Protein AF-A0A2R9UFZ8-F1 (afdb_monomer_lite)

Foldseek 3Di:
DVVVVVVVVLQFDWAQWLPQLLVLLVVQQQFDDPVLVVLCVVLVHDDDRRHGNQLSVQSSCLVCVCVPPNPVRHAAAADPVLVVLLCVLPVPDDDPDRHNSSSVSSSLNSLSVVLSVLRVVARDGFQAWKWFWDWDQDPNDTDTDIDIFTFHTAGSNSWTATPDDDRDIDRSVRIDHDDDD

Structure (mmCIF, N/CA/C/O backbone):
data_AF-A0A2R9UFZ8-F1
#
_entry.id   AF-A0A2R9UFZ8-F1
#
loop_
_atom_site.group_PDB
_atom_site.id
_atom_site.type_symbol
_atom_site.label_atom_id
_atom_site.label_alt_id
_atom_site.label_comp_id
_atom_site.label_asym_id
_atom_site.label_entity_id
_atom_site.label_seq_id
_atom_site.pdbx_PDB_ins_code
_atom_site.Cartn_x
_atom_site.Cartn_y
_atom_site.Cartn_z
_atom_site.occupancy
_atom_site.B_iso_or_equiv
_atom_site.auth_seq_id
_atom_site.auth_comp_id
_atom_site.auth_asym_id
_atom_site.auth_atom_id
_atom_site.pdbx_PDB_model_num
ATOM 1 N N . MET A 1 1 ? -14.493 3.661 -21.531 1.00 43.84 1 MET A N 1
ATOM 2 C CA . MET A 1 1 ? -14.884 4.679 -20.529 1.00 43.84 1 MET A CA 1
ATOM 3 C C . MET A 1 1 ? -15.647 4.102 -19.329 1.00 43.84 1 MET A C 1
ATOM 5 O O . MET A 1 1 ? -15.450 4.613 -18.244 1.00 43.84 1 MET A O 1
ATOM 9 N N . ALA A 1 2 ? -16.404 3.000 -19.457 1.00 43.91 2 ALA A N 1
ATOM 10 C CA . ALA A 1 2 ? -17.170 2.406 -18.341 1.00 43.91 2 ALA A CA 1
ATOM 11 C C . ALA A 1 2 ? -16.338 1.673 -17.255 1.00 43.91 2 ALA A C 1
ATOM 13 O O . ALA A 1 2 ? -16.770 1.553 -16.115 1.00 43.91 2 ALA A O 1
ATOM 14 N N . MET A 1 3 ? -15.129 1.189 -17.575 1.00 30.83 3 MET A N 1
ATOM 15 C CA . MET A 1 3 ? -14.280 0.493 -16.592 1.00 30.83 3 MET A CA 1
ATOM 16 C C . MET A 1 3 ? -13.696 1.434 -15.530 1.00 30.83 3 MET A C 1
ATOM 18 O O . MET A 1 3 ? -13.616 1.055 -14.370 1.00 30.83 3 MET A O 1
ATOM 22 N N . SER A 1 4 ? -13.322 2.665 -15.892 1.00 38.62 4 SER A N 1
ATOM 23 C CA . SER A 1 4 ? -12.714 3.615 -14.946 1.00 38.62 4 SER A CA 1
ATOM 24 C C . SER A 1 4 ? -13.690 4.060 -13.852 1.00 38.62 4 SER A C 1
ATOM 26 O O . SER A 1 4 ? -13.274 4.273 -12.718 1.00 38.62 4 SER A O 1
ATOM 28 N N . GLU A 1 5 ? -14.980 4.171 -14.170 1.00 35.94 5 GLU A N 1
ATOM 29 C CA . GLU A 1 5 ? -16.024 4.519 -13.199 1.00 35.94 5 GLU A CA 1
ATOM 30 C C . GLU A 1 5 ? -16.367 3.336 -12.288 1.00 35.94 5 GLU A C 1
ATOM 32 O O . GLU A 1 5 ? -16.529 3.521 -11.084 1.00 35.94 5 GLU A O 1
ATOM 37 N N . ALA A 1 6 ? -16.372 2.108 -12.820 1.00 41.12 6 ALA A N 1
ATOM 38 C CA . ALA A 1 6 ? -16.584 0.898 -12.026 1.00 41.12 6 ALA A CA 1
ATOM 39 C C . ALA A 1 6 ? -15.461 0.668 -10.995 1.00 41.12 6 ALA A C 1
ATOM 41 O O . ALA A 1 6 ? -15.739 0.308 -9.852 1.00 41.12 6 ALA A O 1
ATOM 42 N N . TRP A 1 7 ? -14.202 0.940 -11.360 1.00 41.66 7 TRP A N 1
ATOM 43 C CA . TRP A 1 7 ? -13.073 0.887 -10.422 1.00 41.66 7 TRP A CA 1
ATOM 44 C C . TRP A 1 7 ? -13.130 2.014 -9.372 1.00 41.66 7 TRP A C 1
ATOM 46 O O . TRP A 1 7 ? -12.891 1.747 -8.194 1.00 41.66 7 TRP A O 1
ATOM 56 N N . SER A 1 8 ? -13.536 3.234 -9.749 1.00 40.28 8 SER A N 1
ATOM 57 C CA . SER A 1 8 ? -13.766 4.338 -8.795 1.00 40.28 8 SER A CA 1
ATOM 58 C C . SER A 1 8 ? -14.930 4.080 -7.833 1.00 40.28 8 SER A C 1
ATOM 60 O O . SER A 1 8 ? -14.857 4.463 -6.668 1.00 40.28 8 SER A O 1
ATOM 62 N N . MET A 1 9 ? -15.990 3.399 -8.277 1.00 44.19 9 MET A N 1
ATOM 63 C CA . MET A 1 9 ? -17.116 3.027 -7.414 1.00 44.19 9 MET A CA 1
ATOM 64 C C . MET A 1 9 ? -16.748 1.938 -6.401 1.00 44.19 9 MET A C 1
ATOM 66 O O . MET A 1 9 ? -17.177 2.027 -5.255 1.00 44.19 9 MET A O 1
ATOM 70 N N . ILE A 1 10 ? -15.923 0.954 -6.781 1.00 48.56 10 ILE A N 1
ATOM 71 C CA . ILE A 1 10 ? -15.416 -0.080 -5.857 1.00 48.56 10 ILE A CA 1
ATOM 72 C C . ILE A 1 10 ? -14.505 0.544 -4.784 1.00 48.56 10 ILE A C 1
ATOM 74 O O . ILE A 1 10 ? -14.551 0.146 -3.623 1.00 48.56 10 ILE A O 1
ATOM 78 N N . LEU A 1 11 ? -13.730 1.573 -5.140 1.00 46.84 11 LEU A N 1
ATOM 79 C CA . LEU A 1 11 ? -12.861 2.307 -4.210 1.00 46.84 11 LEU A CA 1
ATOM 80 C C . LEU A 1 11 ? -13.626 3.198 -3.211 1.00 46.84 11 LEU A C 1
ATOM 82 O O . LEU A 1 11 ? -13.080 3.526 -2.158 1.00 46.84 11 LEU A O 1
ATOM 86 N N . ALA A 1 12 ? -14.882 3.556 -3.499 1.00 53.53 12 ALA A N 1
ATOM 87 C CA . ALA A 1 12 ? -15.740 4.350 -2.614 1.00 53.53 12 ALA A CA 1
ATOM 88 C C . ALA A 1 12 ? -16.567 3.506 -1.622 1.00 53.53 12 ALA A C 1
ATOM 90 O O . ALA A 1 12 ? -17.343 4.060 -0.839 1.00 53.53 12 ALA A O 1
ATOM 91 N N . MET A 1 13 ? -16.434 2.175 -1.641 1.00 70.38 13 MET A N 1
ATOM 92 C CA . MET A 1 13 ? -17.229 1.300 -0.783 1.00 70.38 13 MET A CA 1
ATOM 93 C C . MET A 1 13 ? -16.687 1.288 0.649 1.00 70.38 13 MET A C 1
ATOM 95 O O . MET A 1 13 ? -15.537 0.940 0.921 1.00 70.38 13 MET A O 1
ATOM 99 N N . ALA A 1 14 ? -17.552 1.690 1.575 1.00 85.06 14 ALA A N 1
ATOM 100 C CA . ALA A 1 14 ? -17.365 1.491 2.999 1.00 85.06 14 ALA A CA 1
ATOM 101 C C . ALA A 1 14 ? -18.013 0.159 3.395 1.00 85.06 14 ALA A C 1
ATOM 103 O O . ALA A 1 14 ? -19.173 -0.104 3.076 1.00 85.06 14 ALA A O 1
ATOM 104 N N . HIS A 1 15 ? -17.261 -0.681 4.092 1.00 93.31 15 HIS A N 1
ATOM 105 C CA . HIS A 1 15 ? -17.653 -2.028 4.478 1.00 93.31 15 HIS A CA 1
ATOM 106 C C . HIS A 1 15 ? -17.952 -2.095 5.983 1.00 93.31 15 HIS A C 1
ATOM 108 O O . HIS A 1 15 ? -17.325 -1.381 6.774 1.00 93.31 15 HIS A O 1
ATOM 114 N N . PRO A 1 16 ? -18.918 -2.931 6.404 1.00 94.06 16 PRO A N 1
ATOM 115 C CA . PRO A 1 16 ? -19.301 -3.042 7.809 1.00 94.06 16 PRO A CA 1
ATOM 116 C C . PRO A 1 16 ? -18.301 -3.851 8.641 1.00 94.06 16 PRO A C 1
ATOM 118 O O . PRO A 1 16 ? -18.330 -3.751 9.864 1.00 94.06 16 PRO A O 1
ATOM 121 N N . ASP A 1 17 ? -17.443 -4.654 8.011 1.00 95.25 17 ASP A N 1
ATOM 122 C CA . ASP A 1 17 ? -16.416 -5.453 8.671 1.00 95.25 17 ASP A CA 1
ATOM 123 C C . ASP A 1 17 ? -15.137 -5.543 7.828 1.00 95.25 17 ASP A C 1
ATOM 125 O O . ASP A 1 17 ? -15.064 -5.045 6.702 1.00 95.25 17 ASP A O 1
ATOM 129 N N . TRP A 1 18 ? -14.109 -6.151 8.414 1.00 96.25 18 TRP A N 1
ATOM 130 C CA . TRP A 1 18 ? -12.765 -6.243 7.852 1.00 96.25 18 TRP A CA 1
ATOM 131 C C . TRP A 1 18 ? -12.632 -7.195 6.654 1.00 96.25 18 TRP A C 1
ATOM 133 O O . TRP A 1 18 ? -11.652 -7.104 5.913 1.00 96.25 18 TRP A O 1
ATOM 143 N N . ARG A 1 19 ? -13.582 -8.118 6.442 1.00 97.31 19 ARG A N 1
ATOM 144 C CA . ARG A 1 19 ? -13.396 -9.256 5.524 1.00 97.31 19 ARG A CA 1
ATOM 145 C C . ARG A 1 19 ? -13.283 -8.809 4.076 1.00 97.31 19 ARG A C 1
ATOM 147 O O . ARG A 1 19 ? -12.382 -9.248 3.364 1.00 97.31 19 ARG A O 1
ATOM 154 N N . GLU A 1 20 ? -14.195 -7.945 3.646 1.00 95.00 20 GLU A N 1
ATOM 155 C CA . GLU A 1 20 ? -14.232 -7.467 2.264 1.00 95.00 20 GLU A CA 1
ATOM 156 C C . GLU A 1 20 ? -13.055 -6.531 1.930 1.00 95.00 20 GLU A C 1
ATOM 158 O O . GLU A 1 20 ? -12.383 -6.787 0.930 1.00 95.00 20 GLU A O 1
ATOM 163 N N . PRO A 1 21 ? -12.691 -5.542 2.773 1.00 94.62 21 PRO A N 1
ATOM 164 C CA . PRO A 1 21 ? -11.445 -4.790 2.617 1.00 94.62 21 PRO A CA 1
ATOM 165 C C . PRO A 1 21 ? -10.205 -5.681 2.513 1.00 94.62 21 PRO A C 1
ATOM 167 O O . PRO A 1 21 ? -9.390 -5.498 1.612 1.00 94.62 21 PRO A O 1
ATOM 170 N N . VAL A 1 22 ? -10.068 -6.694 3.380 1.00 96.44 22 VAL A N 1
ATOM 171 C CA . VAL A 1 22 ? -8.937 -7.635 3.313 1.00 96.44 22 VAL A CA 1
ATOM 172 C C . VAL A 1 22 ? -8.959 -8.446 2.020 1.00 96.44 22 VAL A C 1
ATOM 174 O O . VAL A 1 22 ? -7.912 -8.635 1.400 1.00 96.44 22 VAL A O 1
ATOM 177 N N . ARG A 1 23 ? -10.133 -8.896 1.562 1.00 95.62 23 ARG A N 1
ATOM 178 C CA . ARG A 1 23 ? -10.266 -9.565 0.262 1.00 95.62 23 ARG A CA 1
ATOM 179 C C . ARG A 1 23 ? -9.788 -8.655 -0.871 1.00 95.62 23 ARG A C 1
ATOM 181 O O . ARG A 1 23 ? -9.021 -9.115 -1.712 1.00 95.62 23 ARG A O 1
ATOM 188 N N . LEU A 1 24 ? -10.195 -7.385 -0.886 1.00 92.62 24 LEU A N 1
ATOM 189 C CA . LEU A 1 24 ? -9.800 -6.404 -1.904 1.00 92.62 24 LEU A CA 1
ATOM 190 C C . LEU A 1 24 ? -8.295 -6.095 -1.868 1.00 92.62 24 LEU A C 1
ATOM 192 O O . LEU A 1 24 ? -7.658 -6.085 -2.919 1.00 92.62 24 LEU A O 1
ATOM 196 N N . LEU A 1 25 ? -7.701 -5.936 -0.683 1.00 92.69 25 LEU A N 1
ATOM 197 C CA . LEU A 1 25 ? -6.252 -5.767 -0.532 1.00 92.69 25 LEU A CA 1
ATOM 198 C C . LEU A 1 25 ? -5.483 -7.008 -1.012 1.00 92.69 25 LEU A C 1
ATOM 200 O O . LEU A 1 25 ? -4.492 -6.898 -1.722 1.00 92.69 25 LEU A O 1
ATOM 204 N N . ARG A 1 26 ? -5.967 -8.222 -0.732 1.00 94.44 26 ARG A N 1
ATOM 205 C CA . ARG A 1 26 ? -5.350 -9.448 -1.274 1.00 94.44 26 ARG A CA 1
ATOM 206 C C . ARG A 1 26 ? -5.377 -9.498 -2.800 1.00 94.44 26 ARG A C 1
ATOM 208 O O . ARG A 1 26 ? -4.455 -10.028 -3.412 1.00 94.44 26 ARG A O 1
ATOM 215 N N . LEU A 1 27 ? -6.410 -8.935 -3.428 1.00 89.44 27 LEU A N 1
ATOM 216 C CA . LEU A 1 27 ? -6.470 -8.833 -4.885 1.00 89.44 27 LEU A CA 1
ATOM 217 C C . LEU A 1 27 ? -5.409 -7.881 -5.456 1.00 89.44 27 LEU A C 1
ATOM 219 O O . LEU A 1 27 ? -4.985 -8.106 -6.593 1.00 89.44 27 LEU A O 1
ATOM 223 N N . SER A 1 28 ? -4.986 -6.848 -4.718 1.00 83.81 28 SER A N 1
ATOM 224 C CA . SER A 1 28 ? -3.904 -5.951 -5.149 1.00 83.81 28 SER A CA 1
ATOM 225 C C . SER A 1 28 ? -2.508 -6.528 -4.895 1.00 83.81 28 SER A C 1
ATOM 227 O O . SER A 1 28 ? -1.571 -6.154 -5.593 1.00 83.81 28 SER A O 1
ATOM 229 N N . LEU A 1 29 ? -2.377 -7.483 -3.968 1.00 91.56 29 LEU A N 1
ATOM 230 C CA . LEU A 1 29 ? -1.125 -8.184 -3.649 1.00 91.56 29 LEU A CA 1
ATOM 231 C C . LEU A 1 29 ? -0.810 -9.389 -4.544 1.00 91.56 29 LEU A C 1
ATOM 233 O O . LEU A 1 29 ? 0.151 -10.111 -4.290 1.00 91.56 29 LEU A O 1
ATOM 237 N N . ARG A 1 30 ? -1.618 -9.645 -5.575 1.00 93.75 30 ARG A N 1
ATOM 238 C CA . ARG A 1 30 ? -1.347 -10.731 -6.524 1.00 93.75 30 ARG A CA 1
ATOM 239 C C . ARG A 1 30 ? 0.001 -10.527 -7.207 1.00 93.75 30 ARG A C 1
ATOM 241 O O . ARG A 1 30 ? 0.441 -9.394 -7.367 1.00 93.75 30 ARG A O 1
ATOM 248 N N . HIS A 1 31 ? 0.623 -11.619 -7.632 1.00 95.69 31 HIS A N 1
ATOM 249 C CA . HIS A 1 31 ? 1.858 -11.547 -8.403 1.00 95.69 31 HIS A CA 1
ATOM 250 C C . HIS A 1 31 ? 1.619 -11.046 -9.834 1.00 95.69 31 HIS A C 1
ATOM 252 O O . HIS A 1 31 ? 0.473 -10.882 -10.275 1.00 95.69 31 HIS A O 1
ATOM 258 N N . ALA A 1 32 ? 2.717 -10.824 -10.553 1.00 94.62 32 ALA A N 1
ATOM 259 C CA . ALA A 1 32 ? 2.740 -10.413 -11.941 1.00 94.62 32 ALA A CA 1
ATOM 260 C C . ALA A 1 32 ? 1.831 -11.314 -12.790 1.00 94.62 32 ALA A C 1
ATOM 262 O O . ALA A 1 32 ? 1.926 -12.543 -12.797 1.00 94.62 32 ALA A O 1
ATOM 263 N N . ALA A 1 33 ? 0.905 -10.691 -13.511 1.00 94.94 33 ALA A N 1
ATOM 264 C CA . ALA A 1 33 ? -0.033 -11.406 -14.356 1.00 94.94 33 ALA A CA 1
ATOM 265 C C . ALA A 1 33 ? 0.633 -11.848 -15.666 1.00 94.94 33 ALA A C 1
ATOM 267 O O . ALA A 1 33 ? 1.544 -11.195 -16.176 1.00 94.94 33 ALA A O 1
ATOM 268 N N . ALA A 1 34 ? 0.093 -12.900 -16.286 1.00 96.44 34 ALA A N 1
ATOM 269 C CA . ALA A 1 34 ? 0.610 -13.443 -17.546 1.00 96.44 34 ALA A CA 1
ATOM 270 C C . ALA A 1 34 ? 0.766 -12.384 -18.656 1.00 96.44 34 ALA A C 1
ATOM 272 O O . ALA A 1 34 ? 1.718 -12.435 -19.429 1.00 96.44 34 ALA A O 1
ATOM 273 N N . HIS A 1 35 ? -0.128 -11.390 -18.717 1.00 96.06 35 HIS A N 1
ATOM 274 C CA . HIS A 1 35 ? -0.031 -10.312 -19.702 1.00 96.06 35 HIS A CA 1
ATOM 275 C C . HIS A 1 35 ? 1.124 -9.334 -19.423 1.00 96.06 35 HIS A C 1
ATOM 277 O O . HIS A 1 35 ? 1.716 -8.833 -20.374 1.00 96.06 35 HIS A O 1
ATOM 283 N N . GLN A 1 36 ? 1.477 -9.083 -18.155 1.00 97.19 36 GLN A N 1
ATOM 284 C CA . GLN A 1 36 ? 2.636 -8.255 -17.798 1.00 97.19 36 GLN A CA 1
ATOM 285 C C . GLN A 1 36 ? 3.934 -8.968 -18.184 1.00 97.19 36 GLN A C 1
ATOM 287 O O . GLN A 1 36 ? 4.800 -8.365 -18.808 1.00 97.19 36 GLN A O 1
ATOM 292 N N . LEU A 1 37 ? 4.031 -10.270 -17.900 1.00 97.81 37 LEU A N 1
ATOM 293 C CA . LEU A 1 37 ? 5.184 -11.099 -18.270 1.00 97.81 37 LEU A CA 1
ATOM 294 C C . LEU A 1 37 ? 5.353 -11.222 -19.794 1.00 97.81 37 LEU A C 1
ATOM 296 O O . LEU A 1 37 ? 6.463 -11.102 -20.316 1.00 97.81 37 LEU A O 1
ATOM 300 N N . ALA A 1 38 ? 4.248 -11.413 -20.522 1.00 97.31 38 ALA A N 1
ATOM 301 C CA . ALA A 1 38 ? 4.257 -11.453 -21.982 1.00 97.31 38 ALA A CA 1
ATOM 302 C C . ALA A 1 38 ? 4.691 -10.109 -22.586 1.00 97.31 38 ALA A C 1
ATOM 304 O O . ALA A 1 38 ? 5.525 -10.082 -23.491 1.00 97.31 38 ALA A O 1
ATOM 305 N N . LEU A 1 39 ? 4.176 -8.992 -22.057 1.00 97.31 39 LEU A N 1
ATOM 306 C CA . LEU A 1 39 ? 4.588 -7.657 -22.486 1.00 97.31 39 LEU A CA 1
ATOM 307 C C . LEU A 1 39 ? 6.069 -7.405 -22.188 1.00 97.31 39 LEU A C 1
ATOM 309 O O . LEU A 1 39 ? 6.778 -6.924 -23.064 1.00 97.31 39 LEU A O 1
ATOM 313 N N . ALA A 1 40 ? 6.547 -7.767 -20.996 1.00 97.06 40 ALA A N 1
ATOM 314 C CA . ALA A 1 40 ? 7.946 -7.617 -20.604 1.00 97.06 40 ALA A CA 1
ATOM 315 C C . ALA A 1 40 ? 8.884 -8.355 -21.565 1.00 97.06 40 ALA A C 1
ATOM 317 O O . ALA A 1 40 ? 9.841 -7.774 -22.074 1.00 97.06 40 ALA A O 1
ATOM 318 N N . THR A 1 41 ? 8.530 -9.597 -21.902 1.00 97.25 41 THR A N 1
ATOM 319 C CA . THR A 1 41 ? 9.268 -10.420 -22.866 1.00 97.25 41 THR A CA 1
ATOM 320 C C . THR A 1 41 ? 9.300 -9.769 -24.248 1.00 97.25 41 THR A C 1
ATOM 322 O O . THR A 1 41 ? 10.359 -9.686 -24.864 1.00 97.25 41 THR A O 1
ATOM 325 N N . LEU A 1 42 ? 8.159 -9.258 -24.724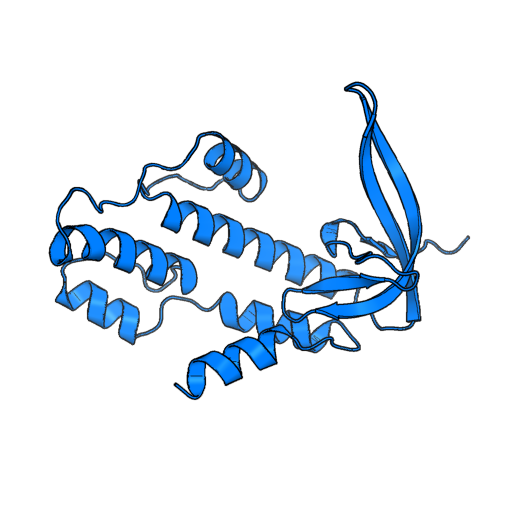 1.00 97.25 42 LEU A N 1
ATOM 326 C CA . LEU A 1 42 ? 8.051 -8.598 -26.027 1.00 97.25 42 LEU A CA 1
ATOM 327 C C . LEU A 1 42 ? 8.962 -7.367 -26.141 1.00 97.25 42 LEU A C 1
ATOM 329 O O . LEU A 1 42 ? 9.516 -7.106 -27.206 1.00 97.25 42 LEU A O 1
ATOM 333 N N . VAL A 1 43 ? 9.105 -6.605 -25.056 1.00 95.69 43 VAL A N 1
ATOM 334 C CA . VAL A 1 43 ? 9.833 -5.325 -25.050 1.00 95.69 43 VAL A CA 1
ATOM 335 C C . VAL A 1 43 ? 11.263 -5.448 -24.513 1.00 95.69 43 VAL A C 1
ATOM 337 O O . VAL A 1 43 ? 11.974 -4.447 -24.438 1.00 95.69 43 VAL A O 1
ATOM 340 N N . GLY A 1 44 ? 11.696 -6.659 -24.147 1.00 95.31 44 GLY A N 1
ATOM 341 C CA . GLY A 1 44 ? 13.018 -6.921 -23.575 1.00 95.31 44 GLY A CA 1
ATOM 342 C C . GLY A 1 44 ? 13.210 -6.358 -22.161 1.00 95.31 44 GLY A C 1
ATOM 343 O O . GLY A 1 44 ? 14.329 -6.014 -21.789 1.00 95.31 44 GLY A O 1
ATOM 344 N N . CYS A 1 45 ? 12.131 -6.220 -21.388 1.00 93.56 45 CYS A N 1
ATOM 345 C CA . CYS A 1 45 ? 12.168 -5.860 -19.972 1.00 93.56 45 CYS A CA 1
ATOM 346 C C . CYS A 1 45 ? 12.195 -7.133 -19.116 1.00 93.56 45 CYS A C 1
ATOM 348 O O . CYS A 1 45 ? 11.401 -8.047 -19.335 1.00 93.56 45 CYS A O 1
ATOM 350 N N . THR A 1 46 ? 13.072 -7.192 -18.116 1.00 90.69 46 THR A N 1
ATOM 351 C CA . THR A 1 46 ? 13.112 -8.319 -17.176 1.00 90.69 46 THR A CA 1
ATOM 352 C C . THR A 1 46 ? 12.088 -8.119 -16.058 1.00 90.69 46 THR A C 1
ATOM 354 O O . THR A 1 46 ? 12.186 -7.170 -15.276 1.00 90.69 46 THR A O 1
ATOM 357 N N .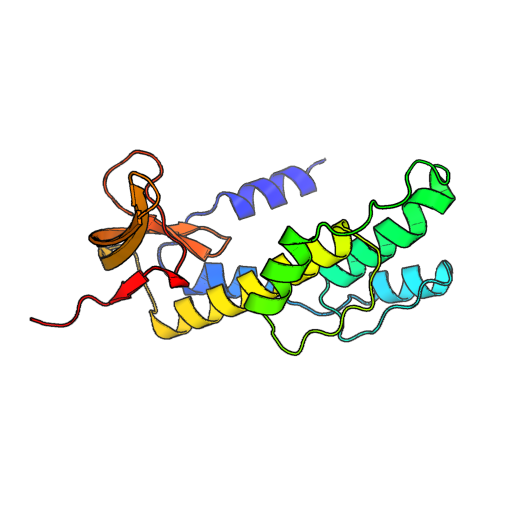 LEU A 1 47 ? 11.135 -9.046 -15.946 1.00 92.81 47 LEU A N 1
ATOM 358 C CA . LEU A 1 47 ? 10.203 -9.162 -14.824 1.00 92.81 47 LEU A CA 1
ATOM 359 C C . LEU A 1 47 ? 10.257 -10.572 -14.241 1.00 92.81 47 LEU A C 1
ATOM 361 O O . LEU A 1 47 ? 10.208 -11.541 -14.996 1.00 92.81 47 LEU A O 1
ATOM 365 N N . ASP A 1 48 ? 10.288 -10.669 -12.913 1.00 91.50 48 ASP A N 1
ATOM 366 C CA . ASP A 1 48 ? 10.050 -11.933 -12.218 1.00 91.50 48 ASP A CA 1
ATOM 367 C C . ASP A 1 48 ? 8.542 -12.202 -12.080 1.00 91.50 48 ASP A C 1
ATOM 369 O O . ASP A 1 48 ? 7.733 -11.272 -11.994 1.00 91.50 48 ASP A O 1
ATOM 373 N N . ALA A 1 49 ? 8.159 -13.476 -12.088 1.00 92.88 49 ALA A N 1
ATOM 374 C CA . ALA A 1 49 ? 6.774 -13.926 -12.009 1.00 92.88 49 ALA A CA 1
ATOM 375 C C . ALA A 1 49 ? 6.185 -13.811 -10.599 1.00 92.88 49 ALA A C 1
ATOM 377 O O . ALA A 1 49 ? 4.965 -13.779 -10.457 1.00 92.88 49 ALA A O 1
ATOM 378 N N . ASP A 1 50 ? 7.028 -13.754 -9.574 1.00 92.31 50 ASP A N 1
ATOM 379 C CA . ASP A 1 50 ? 6.670 -13.568 -8.166 1.00 92.31 50 ASP A CA 1
ATOM 380 C C . ASP A 1 50 ? 6.649 -12.088 -7.737 1.00 92.31 50 ASP A C 1
ATOM 382 O O . ASP A 1 50 ? 6.171 -11.770 -6.645 1.00 92.31 50 ASP A O 1
ATOM 386 N N . LEU A 1 51 ? 7.069 -11.159 -8.610 1.00 92.19 51 LEU A N 1
ATOM 387 C CA . LEU A 1 51 ? 6.927 -9.727 -8.351 1.00 92.19 51 LEU A CA 1
ATOM 388 C C . LEU A 1 51 ? 5.462 -9.370 -8.082 1.00 92.19 51 LEU A C 1
ATOM 390 O O . LEU A 1 51 ? 4.574 -9.838 -8.799 1.00 92.19 51 LEU A O 1
ATOM 394 N N . PRO A 1 52 ? 5.180 -8.470 -7.127 1.00 93.69 52 PRO A N 1
ATOM 395 C CA . PRO A 1 52 ? 3.837 -7.940 -6.952 1.00 93.69 52 PRO A CA 1
ATOM 396 C C . PRO A 1 52 ? 3.317 -7.285 -8.236 1.00 93.69 52 PRO A C 1
ATOM 398 O O . PRO A 1 52 ? 4.049 -6.579 -8.931 1.00 93.69 52 PRO A O 1
ATOM 401 N N . PHE A 1 53 ? 2.032 -7.470 -8.534 1.00 93.81 53 PHE A N 1
ATOM 402 C CA . PHE A 1 53 ? 1.381 -6.986 -9.752 1.00 93.81 53 PHE A CA 1
ATOM 403 C C . PHE A 1 53 ? 1.607 -5.486 -9.973 1.00 93.81 53 PHE A C 1
ATOM 405 O O . PHE A 1 53 ? 1.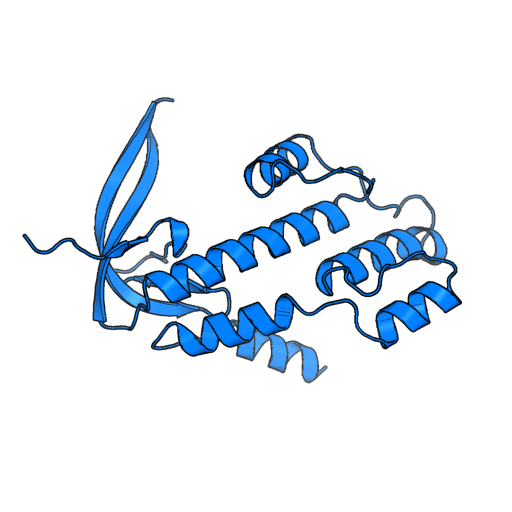946 -5.060 -11.075 1.00 93.81 53 PHE A O 1
ATOM 412 N N . ASN A 1 54 ? 1.443 -4.671 -8.930 1.00 93.00 54 ASN A N 1
ATOM 413 C CA . ASN A 1 54 ? 1.629 -3.222 -9.001 1.00 93.00 54 ASN A CA 1
ATOM 414 C C . ASN A 1 54 ? 3.099 -2.822 -9.222 1.00 93.00 54 ASN A C 1
ATOM 416 O O . ASN A 1 54 ? 3.367 -1.880 -9.966 1.00 93.00 54 ASN A O 1
ATOM 420 N N . VAL A 1 55 ? 4.046 -3.553 -8.630 1.00 94.12 55 VAL A N 1
ATOM 421 C CA . VAL A 1 55 ? 5.487 -3.357 -8.846 1.00 94.12 55 VAL A CA 1
ATOM 422 C C . VAL A 1 55 ? 5.860 -3.709 -10.285 1.00 94.12 55 VAL A C 1
ATOM 424 O O . VAL A 1 55 ? 6.544 -2.932 -10.948 1.00 94.12 55 VAL A O 1
ATOM 427 N N . ALA A 1 56 ? 5.359 -4.835 -10.798 1.00 94.88 56 ALA A N 1
ATOM 428 C CA . ALA A 1 56 ? 5.545 -5.242 -12.186 1.00 94.88 56 ALA A CA 1
ATOM 429 C C . ALA A 1 56 ? 5.002 -4.189 -13.170 1.00 94.88 56 ALA A C 1
ATOM 431 O O . ALA A 1 56 ? 5.685 -3.854 -14.139 1.00 94.88 56 ALA A O 1
ATOM 432 N N . THR A 1 57 ? 3.821 -3.612 -12.898 1.00 95.00 57 THR A N 1
ATOM 433 C CA . THR A 1 57 ? 3.271 -2.489 -13.680 1.00 95.00 57 THR A CA 1
ATOM 434 C C . THR A 1 57 ? 4.211 -1.290 -13.660 1.00 95.00 57 THR A C 1
ATOM 436 O O . THR A 1 57 ? 4.615 -0.824 -14.721 1.00 95.00 57 THR A O 1
ATOM 439 N N . ALA A 1 58 ? 4.603 -0.817 -12.475 1.00 94.75 58 ALA A N 1
ATOM 440 C CA . ALA A 1 58 ? 5.442 0.372 -12.343 1.00 94.75 58 ALA A CA 1
ATOM 441 C C . ALA A 1 58 ? 6.815 0.196 -13.012 1.00 94.75 58 ALA A C 1
ATOM 443 O O . ALA A 1 58 ? 7.334 1.129 -13.624 1.00 94.75 58 ALA A O 1
ATOM 444 N N . ARG A 1 59 ? 7.395 -1.008 -12.936 1.00 94.50 59 ARG A N 1
ATOM 445 C CA . ARG A 1 59 ? 8.655 -1.344 -13.607 1.00 94.50 59 ARG A CA 1
ATOM 446 C C . ARG A 1 59 ? 8.508 -1.345 -15.130 1.00 94.50 59 ARG A C 1
ATOM 448 O O . ARG A 1 59 ? 9.356 -0.779 -15.818 1.00 94.50 59 ARG A O 1
ATOM 455 N N . LEU A 1 60 ? 7.431 -1.930 -15.660 1.00 95.25 60 LEU A N 1
ATOM 456 C CA . LEU A 1 60 ? 7.130 -1.899 -17.096 1.00 95.25 60 LEU A CA 1
ATOM 457 C C . LEU A 1 60 ? 6.923 -0.478 -17.610 1.00 95.25 60 LEU A C 1
ATOM 459 O O . LEU A 1 60 ? 7.487 -0.117 -18.639 1.00 95.25 60 LEU A O 1
ATOM 463 N N . GLU A 1 61 ? 6.135 0.325 -16.898 1.00 94.75 61 GLU A N 1
ATOM 464 C CA . GLU A 1 61 ? 5.889 1.722 -17.255 1.00 94.75 61 GLU A CA 1
ATOM 465 C C . GLU A 1 61 ? 7.195 2.517 -17.255 1.00 94.75 61 GLU A C 1
ATOM 467 O O . GLU A 1 61 ? 7.522 3.136 -18.264 1.00 94.75 61 GLU A O 1
ATOM 472 N N . ALA A 1 62 ? 8.002 2.403 -16.196 1.00 93.38 62 ALA A N 1
ATOM 473 C CA . ALA A 1 62 ? 9.298 3.073 -16.106 1.00 93.38 62 ALA A CA 1
ATOM 474 C C . ALA A 1 62 ? 10.276 2.651 -17.217 1.00 93.38 62 ALA A C 1
ATOM 476 O O . ALA A 1 62 ? 11.076 3.463 -17.679 1.00 93.38 62 ALA A O 1
ATOM 477 N N . PHE A 1 63 ? 10.211 1.394 -17.667 1.00 93.44 63 PHE A N 1
ATOM 478 C CA . PHE A 1 63 ? 11.023 0.896 -18.775 1.00 93.44 63 PHE A CA 1
ATOM 479 C C . PHE A 1 63 ? 10.537 1.399 -20.144 1.00 93.44 63 PHE A C 1
ATOM 481 O O . PHE A 1 63 ? 11.348 1.708 -21.022 1.00 93.44 63 PHE A O 1
ATOM 488 N N . LEU A 1 64 ? 9.218 1.450 -20.349 1.00 94.25 64 LEU A N 1
ATOM 489 C CA . LEU A 1 64 ? 8.600 1.774 -21.635 1.00 94.25 64 LEU A CA 1
ATOM 490 C C . LEU A 1 64 ? 8.492 3.271 -21.892 1.00 94.25 64 LEU A C 1
ATOM 492 O O . LEU A 1 64 ? 8.685 3.707 -23.026 1.00 94.25 64 LEU A O 1
ATOM 496 N N . GLU A 1 65 ? 8.195 4.056 -20.862 1.00 93.62 65 GLU A N 1
ATOM 497 C CA . GLU A 1 65 ? 7.954 5.491 -20.968 1.00 93.62 65 GLU A CA 1
ATOM 498 C C . GLU A 1 65 ? 9.066 6.237 -21.730 1.00 93.62 65 GLU A C 1
ATOM 500 O O . GLU A 1 65 ? 8.744 6.859 -22.750 1.00 93.62 65 GLU A O 1
ATOM 505 N N . PRO A 1 66 ? 10.364 6.107 -21.383 1.00 93.25 66 PRO A N 1
ATOM 506 C CA . PRO A 1 66 ? 11.424 6.787 -22.126 1.00 93.25 66 PRO A CA 1
ATOM 507 C C . PRO A 1 66 ? 11.620 6.259 -23.556 1.00 93.25 66 PRO A C 1
ATOM 509 O O . PRO A 1 66 ? 12.116 6.987 -24.414 1.00 93.25 66 PRO A O 1
ATOM 512 N N . LYS A 1 67 ? 11.225 5.012 -23.849 1.00 93.62 67 LYS A N 1
ATOM 513 C CA . LYS A 1 67 ? 11.320 4.422 -25.199 1.00 93.62 67 LYS A CA 1
ATOM 514 C C . LYS A 1 67 ? 10.212 4.902 -26.130 1.00 93.62 67 LYS A C 1
ATOM 516 O O . LYS A 1 67 ? 10.401 4.917 -27.341 1.00 93.62 67 LYS A O 1
ATOM 521 N N . ILE A 1 68 ? 9.063 5.262 -25.565 1.00 94.25 68 ILE A N 1
ATOM 522 C CA . ILE A 1 68 ? 7.889 5.715 -26.315 1.00 94.25 68 ILE A CA 1
ATOM 523 C C . ILE A 1 68 ? 7.886 7.238 -26.444 1.00 94.25 68 ILE A C 1
ATOM 525 O O . ILE A 1 68 ? 7.576 7.764 -27.510 1.00 94.25 68 ILE A O 1
ATOM 529 N N . ARG A 1 69 ? 8.192 7.946 -25.352 1.00 93.81 69 ARG A N 1
ATOM 530 C CA . ARG A 1 69 ? 8.021 9.402 -25.247 1.00 93.81 69 ARG A CA 1
ATOM 531 C C . ARG A 1 69 ? 9.325 10.193 -25.318 1.00 93.81 69 ARG A C 1
ATOM 533 O O . ARG A 1 69 ? 9.252 11.408 -25.426 1.00 93.81 69 ARG A O 1
ATOM 540 N N . GLY A 1 70 ? 10.483 9.534 -25.265 1.00 91.88 70 GLY A N 1
ATOM 541 C CA . GLY A 1 70 ? 11.793 10.187 -25.189 1.00 91.88 70 GLY A CA 1
ATOM 542 C C . GLY A 1 70 ? 12.379 10.182 -23.774 1.00 91.88 70 GLY A C 1
ATOM 543 O O . GLY A 1 70 ? 11.661 10.077 -22.778 1.00 91.88 70 GLY A O 1
ATOM 544 N N . THR A 1 71 ? 13.707 10.269 -23.680 1.00 89.06 71 THR A N 1
ATOM 545 C CA . THR A 1 71 ? 14.478 10.086 -22.436 1.00 89.06 71 THR A CA 1
ATOM 546 C C . THR A 1 71 ? 14.194 11.121 -21.349 1.00 89.06 71 THR A C 1
ATOM 548 O O . THR A 1 71 ? 14.418 10.849 -20.176 1.00 89.06 71 THR A O 1
ATOM 551 N N . GLU A 1 72 ? 13.679 12.293 -21.707 1.00 87.62 72 GLU A N 1
ATOM 552 C CA . GLU A 1 72 ? 13.247 13.339 -20.777 1.00 87.62 72 GLU A CA 1
ATOM 553 C C . GLU A 1 72 ? 12.048 12.920 -19.910 1.00 87.62 72 GLU A C 1
ATOM 555 O O . GLU A 1 72 ? 11.806 13.518 -18.863 1.00 87.62 72 GLU A O 1
ATOM 560 N N . HIS A 1 73 ? 11.340 11.862 -20.316 1.00 82.44 73 HIS A N 1
ATOM 561 C CA . HIS A 1 73 ? 10.252 11.241 -19.564 1.00 82.44 73 HIS A CA 1
ATOM 562 C C . HIS A 1 73 ? 10.718 10.038 -18.733 1.00 82.44 73 HIS A C 1
ATOM 564 O O . HIS A 1 73 ? 9.888 9.300 -18.209 1.00 82.44 73 HIS A O 1
ATOM 570 N N . ALA A 1 74 ? 12.028 9.792 -18.625 1.00 82.69 74 ALA A N 1
ATOM 571 C CA . ALA A 1 74 ? 12.530 8.726 -17.770 1.00 82.69 74 ALA A CA 1
ATOM 572 C C . ALA A 1 74 ? 12.037 8.916 -16.328 1.00 82.69 74 ALA A C 1
ATOM 574 O O . ALA A 1 74 ? 12.011 10.033 -15.797 1.00 82.69 74 ALA A O 1
ATOM 575 N N . ALA A 1 75 ? 11.657 7.808 -15.690 1.00 82.00 75 ALA A N 1
ATOM 576 C CA . ALA A 1 75 ? 11.237 7.828 -14.300 1.00 82.00 75 ALA A CA 1
ATOM 577 C C . ALA A 1 75 ? 12.327 8.482 -13.439 1.00 82.00 75 ALA A C 1
ATOM 579 O O . ALA A 1 75 ? 13.500 8.118 -13.507 1.00 82.00 75 ALA A O 1
ATOM 580 N N . GLY A 1 76 ? 11.934 9.461 -12.624 1.00 86.44 76 GLY A N 1
ATOM 581 C CA . GLY A 1 76 ? 12.866 10.096 -11.698 1.00 86.44 76 GLY A CA 1
ATOM 582 C C . GLY A 1 76 ? 13.424 9.091 -10.689 1.00 86.44 76 GLY A C 1
ATOM 583 O O . GLY A 1 76 ? 12.754 8.114 -10.348 1.00 86.44 76 GLY A O 1
ATOM 584 N N . ALA A 1 77 ? 14.617 9.372 -10.166 1.00 90.19 77 ALA A N 1
ATOM 585 C CA . ALA A 1 77 ? 15.221 8.566 -9.112 1.00 90.19 77 ALA A CA 1
ATOM 586 C C . ALA A 1 77 ? 14.373 8.592 -7.818 1.00 90.19 77 ALA A C 1
ATOM 588 O O . ALA A 1 77 ? 13.738 9.614 -7.512 1.00 90.1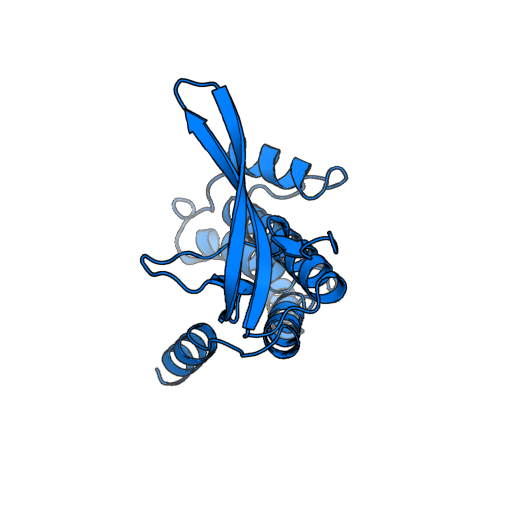9 77 ALA A O 1
ATOM 589 N N . PRO A 1 78 ? 14.358 7.501 -7.029 1.00 91.62 78 PRO A N 1
ATOM 590 C CA . PRO A 1 78 ? 13.714 7.475 -5.725 1.00 91.62 78 PRO A CA 1
ATOM 591 C C . PRO A 1 78 ? 14.291 8.538 -4.793 1.00 91.62 78 PRO A C 1
ATOM 593 O O . PRO A 1 78 ? 15.494 8.791 -4.766 1.00 91.62 78 PRO A O 1
ATOM 596 N N . THR A 1 79 ? 13.434 9.149 -3.980 1.00 92.62 79 THR A N 1
ATOM 597 C CA . THR A 1 79 ? 13.898 10.096 -2.961 1.00 92.62 79 THR A CA 1
ATOM 598 C C . THR A 1 79 ? 14.461 9.359 -1.749 1.00 92.62 79 THR A C 1
ATOM 600 O O . THR A 1 79 ? 13.947 8.311 -1.359 1.00 92.62 79 THR A O 1
ATOM 603 N N . GLU A 1 80 ? 15.437 9.957 -1.062 1.00 91.31 80 GLU A N 1
ATOM 604 C CA . GLU A 1 80 ? 16.005 9.393 0.173 1.00 91.31 80 GLU A CA 1
ATOM 605 C C . GLU A 1 80 ? 14.923 9.092 1.228 1.00 91.31 80 GLU A C 1
ATOM 607 O O . GLU A 1 80 ? 14.970 8.077 1.917 1.00 91.31 80 GLU A O 1
ATOM 612 N N . ARG A 1 81 ? 13.876 9.925 1.305 1.00 92.06 81 ARG A N 1
ATOM 613 C CA . ARG A 1 81 ? 12.738 9.695 2.208 1.00 92.06 81 ARG A CA 1
ATOM 614 C C . ARG A 1 81 ? 11.952 8.430 1.861 1.00 92.06 81 ARG A C 1
ATOM 616 O O . ARG A 1 81 ? 11.566 7.711 2.778 1.00 92.06 81 ARG A O 1
ATOM 623 N N . GLN A 1 82 ? 11.717 8.151 0.576 1.00 92.81 82 GLN A N 1
ATOM 624 C CA . GLN A 1 82 ? 11.061 6.908 0.153 1.00 92.81 82 GLN A CA 1
ATOM 625 C C . GLN A 1 82 ? 11.923 5.699 0.504 1.00 92.81 82 GLN A C 1
ATOM 627 O O . GLN A 1 82 ? 11.413 4.738 1.067 1.00 92.81 82 GLN A O 1
ATOM 632 N N . MET A 1 83 ? 13.231 5.780 0.257 1.00 92.00 83 MET A N 1
ATOM 633 C CA . MET A 1 83 ? 14.163 4.698 0.579 1.00 92.00 83 MET A CA 1
ATOM 634 C C . MET A 1 83 ? 14.210 4.413 2.081 1.00 92.00 83 MET A C 1
ATOM 636 O O . MET A 1 83 ? 14.111 3.264 2.505 1.00 92.00 83 MET A O 1
ATOM 640 N N . GLN A 1 84 ? 14.303 5.459 2.904 1.00 91.88 84 GLN A N 1
ATOM 641 C CA . GLN A 1 84 ? 14.254 5.334 4.360 1.00 91.88 84 GLN A CA 1
ATOM 642 C C . GLN A 1 84 ? 12.928 4.750 4.841 1.00 91.88 84 GLN A C 1
ATOM 644 O O . GLN A 1 84 ? 12.919 3.938 5.763 1.00 91.88 84 GLN A O 1
ATOM 649 N N . PHE A 1 85 ? 11.810 5.156 4.240 1.00 93.12 85 PHE A N 1
ATOM 650 C CA . PHE A 1 85 ? 10.502 4.632 4.610 1.00 93.12 85 PHE A CA 1
ATOM 651 C C . PHE A 1 85 ? 10.342 3.162 4.212 1.00 93.12 85 PHE A C 1
ATOM 653 O O . PHE A 1 85 ? 9.922 2.359 5.039 1.00 93.12 85 PHE A O 1
ATOM 660 N N . LEU A 1 86 ? 10.771 2.781 3.009 1.00 91.94 86 LEU A N 1
ATOM 661 C CA . LEU A 1 86 ? 10.743 1.394 2.554 1.00 91.94 86 LEU A CA 1
ATOM 662 C C . LEU A 1 86 ? 11.599 0.485 3.444 1.00 91.94 86 LEU A C 1
ATOM 664 O O . LEU A 1 86 ? 11.121 -0.561 3.864 1.00 91.94 86 LEU A O 1
ATOM 668 N N . ARG A 1 87 ? 12.807 0.916 3.837 1.00 91.62 87 ARG A N 1
ATOM 669 C CA . ARG A 1 87 ? 13.651 0.173 4.796 1.00 91.62 87 ARG A CA 1
ATOM 670 C C . ARG A 1 87 ? 12.998 0.008 6.169 1.00 91.62 87 ARG A C 1
ATOM 672 O O . ARG A 1 87 ? 13.261 -0.974 6.850 1.00 91.62 87 ARG A O 1
ATOM 679 N N . LYS A 1 88 ? 12.156 0.954 6.600 1.00 91.88 88 LYS A N 1
ATOM 680 C CA . LYS A 1 88 ? 11.377 0.797 7.842 1.00 91.88 88 LYS A CA 1
ATOM 681 C C . LYS A 1 88 ? 10.275 -0.249 7.697 1.00 91.88 88 LYS A C 1
ATOM 683 O O . LYS A 1 88 ? 10.002 -0.951 8.661 1.00 91.88 88 LYS A O 1
ATOM 688 N N . LEU A 1 89 ? 9.648 -0.332 6.523 1.00 92.38 89 LEU A N 1
ATOM 689 C CA . LEU A 1 89 ? 8.604 -1.319 6.238 1.00 92.38 89 LEU A CA 1
ATOM 690 C C . LEU A 1 89 ? 9.181 -2.725 6.020 1.00 92.38 89 LEU A C 1
ATOM 692 O O . LEU A 1 89 ? 8.603 -3.701 6.485 1.00 92.38 89 LEU A O 1
ATOM 696 N N . CYS A 1 90 ? 10.322 -2.826 5.340 1.00 91.88 90 CYS A N 1
ATOM 697 C CA . CYS A 1 90 ? 11.021 -4.073 5.054 1.00 91.88 90 CYS A CA 1
ATOM 698 C C . CYS A 1 90 ? 12.544 -3.855 5.185 1.00 91.88 90 CYS A C 1
ATOM 700 O O . CYS A 1 90 ? 13.195 -3.424 4.230 1.00 91.88 90 CYS A O 1
ATOM 702 N N . PRO A 1 91 ? 13.140 -4.131 6.363 1.00 88.25 91 PRO A N 1
ATOM 703 C CA . PRO A 1 91 ? 14.568 -3.896 6.613 1.00 88.25 91 PRO A CA 1
ATOM 704 C C . PRO A 1 91 ? 15.514 -4.727 5.746 1.00 88.25 91 PRO A C 1
ATOM 706 O O . PRO A 1 91 ? 16.649 -4.320 5.513 1.00 88.25 91 PRO A O 1
ATOM 709 N N . THR A 1 92 ? 15.049 -5.881 5.270 1.00 86.94 92 THR A N 1
ATOM 710 C CA . THR A 1 92 ? 15.797 -6.785 4.390 1.00 86.94 92 THR A CA 1
ATOM 711 C C . THR A 1 92 ? 15.595 -6.465 2.910 1.00 86.94 92 THR A C 1
ATOM 713 O O . THR A 1 92 ? 16.050 -7.227 2.064 1.00 86.94 92 THR A O 1
ATOM 716 N N . PHE A 1 93 ? 14.875 -5.389 2.573 1.00 83.31 93 PHE A N 1
ATOM 717 C CA . PHE A 1 93 ? 14.647 -5.017 1.184 1.00 83.31 93 PHE A CA 1
ATOM 718 C C . PHE A 1 93 ? 15.949 -4.545 0.534 1.00 83.31 93 PHE A C 1
ATOM 720 O O . PHE A 1 93 ? 16.522 -3.521 0.924 1.00 83.31 93 PHE A O 1
ATOM 727 N N . GLU A 1 94 ? 16.389 -5.269 -0.491 1.00 80.31 94 GLU A N 1
ATOM 728 C CA . GLU A 1 94 ? 17.526 -4.875 -1.310 1.00 80.31 94 GLU A CA 1
ATOM 729 C C . GLU A 1 94 ? 17.062 -4.002 -2.473 1.00 80.31 94 GLU A C 1
ATOM 731 O O . GLU A 1 94 ? 16.171 -4.346 -3.249 1.00 80.31 94 GLU A O 1
ATOM 736 N N . VAL A 1 95 ? 17.678 -2.831 -2.583 1.00 67.69 95 VAL A N 1
ATOM 737 C CA . VAL A 1 95 ? 17.317 -1.840 -3.590 1.00 67.69 95 VAL A CA 1
ATOM 738 C C . VAL A 1 95 ? 17.996 -2.211 -4.896 1.00 67.69 95 VAL A C 1
ATOM 740 O O . VAL A 1 95 ? 19.200 -2.022 -5.040 1.00 67.69 95 VAL A O 1
ATOM 743 N N . ASN A 1 96 ? 17.218 -2.698 -5.855 1.00 72.19 96 ASN A N 1
ATOM 744 C CA . ASN A 1 96 ? 17.691 -2.982 -7.210 1.00 72.19 96 ASN A CA 1
ATOM 745 C C . ASN A 1 96 ? 17.004 -2.126 -8.288 1.00 72.19 96 ASN A C 1
ATOM 747 O O . ASN A 1 96 ? 17.244 -2.342 -9.473 1.00 72.19 96 ASN A O 1
ATOM 751 N N . SER A 1 97 ? 16.157 -1.167 -7.894 1.00 72.06 97 SER A N 1
ATOM 752 C CA . SER A 1 97 ? 15.416 -0.305 -8.818 1.00 72.06 97 SER A CA 1
ATOM 753 C C . SER A 1 97 ? 15.821 1.159 -8.701 1.00 72.06 97 SER A C 1
ATOM 755 O O . SER A 1 97 ? 15.918 1.717 -7.608 1.00 72.06 97 SER A O 1
ATOM 757 N N . GLU A 1 98 ? 15.987 1.790 -9.860 1.00 74.19 98 GLU A N 1
ATOM 758 C CA . GLU A 1 98 ? 16.276 3.217 -10.016 1.00 74.19 98 GLU A CA 1
ATOM 759 C C . GLU A 1 98 ? 15.007 4.047 -10.282 1.00 74.19 98 GLU A C 1
ATOM 761 O O . GLU A 1 98 ? 15.092 5.248 -10.529 1.00 74.19 98 GLU A O 1
ATOM 766 N N . SER A 1 99 ? 13.814 3.440 -10.223 1.00 90.19 99 SER A N 1
ATOM 767 C CA . SER A 1 99 ? 12.547 4.118 -10.519 1.00 90.19 99 SER A CA 1
ATOM 768 C C . SER A 1 99 ? 11.809 4.538 -9.251 1.00 90.19 99 SER A C 1
ATOM 770 O O . SER A 1 99 ? 11.383 3.712 -8.441 1.00 90.19 99 SER A O 1
ATOM 772 N N . ARG A 1 100 ? 11.546 5.842 -9.112 1.00 92.88 100 ARG A N 1
ATOM 773 C CA . ARG A 1 100 ? 10.692 6.392 -8.047 1.00 92.88 100 ARG A CA 1
ATOM 774 C C . ARG A 1 100 ? 9.304 5.754 -8.015 1.00 92.88 100 ARG A C 1
ATOM 776 O O . ARG A 1 100 ? 8.763 5.567 -6.927 1.00 92.88 100 ARG A O 1
ATOM 783 N N . ALA A 1 101 ? 8.721 5.473 -9.180 1.00 92.75 101 ALA A N 1
ATOM 784 C CA . ALA A 1 101 ? 7.391 4.875 -9.278 1.00 92.75 101 ALA A CA 1
ATOM 785 C C . ALA A 1 101 ? 7.396 3.430 -8.767 1.00 92.75 101 ALA A C 1
ATOM 787 O O . ALA A 1 101 ? 6.501 3.033 -8.025 1.00 92.75 101 ALA A O 1
ATOM 788 N N . GLU A 1 102 ? 8.443 2.672 -9.094 1.00 93.56 102 GLU A N 1
ATOM 789 C CA . GLU A 1 102 ? 8.591 1.301 -8.615 1.00 93.56 102 GLU A CA 1
ATOM 790 C C . GLU A 1 102 ? 8.780 1.248 -7.093 1.00 93.56 102 GLU A C 1
ATOM 792 O O . GLU A 1 102 ? 8.135 0.449 -6.417 1.00 93.56 102 GLU A O 1
ATOM 797 N N . ILE A 1 103 ? 9.589 2.149 -6.525 1.00 94.62 103 ILE A N 1
ATOM 798 C CA . ILE A 1 103 ? 9.750 2.248 -5.067 1.00 94.62 103 ILE A CA 1
ATOM 799 C C . ILE A 1 103 ? 8.434 2.615 -4.371 1.00 94.62 103 ILE A C 1
ATOM 801 O O . ILE A 1 103 ? 8.128 2.052 -3.321 1.00 94.62 103 ILE A O 1
ATOM 805 N N . SER A 1 104 ? 7.625 3.512 -4.944 1.00 94.56 104 SER A N 1
ATOM 806 C CA . SER A 1 104 ? 6.278 3.776 -4.418 1.00 94.56 104 SER A CA 1
ATOM 807 C C . SER A 1 104 ? 5.396 2.523 -4.447 1.00 94.56 104 SER A C 1
ATOM 809 O O . SER A 1 104 ? 4.742 2.230 -3.451 1.00 94.56 104 SER A O 1
ATOM 811 N N . ALA A 1 105 ? 5.429 1.740 -5.529 1.00 94.19 105 ALA A N 1
ATOM 812 C CA . ALA A 1 105 ? 4.656 0.502 -5.625 1.00 94.19 105 ALA A CA 1
ATOM 813 C C . ALA A 1 105 ? 5.085 -0.549 -4.581 1.00 94.19 105 ALA A C 1
ATOM 815 O O . ALA A 1 105 ? 4.232 -1.239 -4.017 1.00 94.19 105 ALA A O 1
ATOM 816 N N . TRP A 1 106 ? 6.384 -0.642 -4.273 1.00 95.12 106 TRP A N 1
ATOM 817 C CA . TRP A 1 106 ? 6.889 -1.476 -3.177 1.00 95.12 106 TRP A CA 1
ATOM 818 C C . TRP A 1 106 ? 6.408 -1.001 -1.806 1.00 95.12 106 TRP A C 1
ATOM 820 O O . TRP A 1 106 ? 5.987 -1.815 -0.985 1.00 95.12 106 TRP A O 1
ATOM 830 N N . ILE A 1 107 ? 6.432 0.311 -1.553 1.00 94.62 107 ILE A N 1
ATOM 831 C CA . ILE A 1 107 ? 5.889 0.890 -0.318 1.00 94.62 107 ILE A CA 1
ATOM 832 C C . ILE A 1 107 ? 4.408 0.523 -0.174 1.00 94.62 107 ILE A C 1
ATOM 834 O O . ILE A 1 107 ? 4.011 0.006 0.870 1.00 94.62 107 ILE A O 1
ATOM 838 N N . ASP A 1 108 ? 3.612 0.720 -1.226 1.00 93.56 108 ASP A N 1
ATOM 839 C CA . ASP A 1 108 ? 2.185 0.388 -1.225 1.00 93.56 108 ASP A CA 1
ATOM 840 C C . ASP A 1 108 ? 1.946 -1.109 -0.974 1.00 93.56 108 ASP A C 1
ATOM 842 O O . ASP A 1 108 ? 1.042 -1.472 -0.219 1.00 93.56 108 ASP A O 1
ATOM 846 N N . HIS A 1 109 ? 2.784 -1.981 -1.546 1.00 94.75 109 HIS A N 1
ATOM 847 C CA . HIS A 1 109 ? 2.731 -3.426 -1.318 1.00 94.75 109 HIS A CA 1
ATOM 848 C C . HIS A 1 109 ? 2.929 -3.781 0.165 1.00 94.75 109 HIS A C 1
ATOM 850 O O . HIS A 1 109 ? 2.100 -4.478 0.755 1.00 94.75 109 HIS A O 1
ATOM 856 N N . TYR A 1 110 ? 3.987 -3.269 0.801 1.00 95.00 110 TYR A N 1
ATOM 857 C CA . TYR A 1 110 ? 4.258 -3.566 2.211 1.00 95.00 110 TYR A CA 1
ATOM 858 C C . TYR A 1 110 ? 3.253 -2.913 3.167 1.00 95.00 110 TYR A C 1
ATOM 860 O O . TYR A 1 110 ? 2.889 -3.515 4.179 1.00 95.00 110 TYR A O 1
ATOM 868 N N . LEU A 1 111 ? 2.744 -1.721 2.839 1.00 94.50 111 LEU A N 1
ATOM 869 C CA . LEU A 1 111 ? 1.651 -1.103 3.592 1.00 94.50 111 LEU A CA 1
ATOM 870 C C . LEU A 1 111 ? 0.373 -1.947 3.523 1.00 94.50 111 LEU A C 1
ATOM 872 O O . LEU A 1 111 ? -0.291 -2.133 4.545 1.00 94.50 111 LEU A O 1
ATOM 876 N N . ALA A 1 112 ? 0.037 -2.492 2.352 1.00 94.81 112 ALA A N 1
ATOM 877 C CA . ALA A 1 112 ? -1.113 -3.376 2.191 1.00 94.81 112 ALA A CA 1
ATOM 878 C C . ALA A 1 112 ? -0.948 -4.689 2.977 1.00 94.81 112 ALA A C 1
ATOM 880 O O . ALA A 1 112 ? -1.902 -5.114 3.627 1.00 94.81 112 ALA A O 1
ATOM 881 N N . LEU A 1 113 ? 0.252 -5.285 3.000 1.00 95.50 113 LEU A N 1
ATOM 882 C CA . LEU A 1 113 ? 0.554 -6.449 3.845 1.00 95.50 113 LEU A CA 1
ATOM 883 C C . LEU A 1 113 ? 0.315 -6.153 5.332 1.00 95.50 113 LEU A C 1
ATOM 885 O O . LEU A 1 113 ? -0.447 -6.868 5.980 1.00 95.50 113 LEU A O 1
ATOM 889 N N . GLY A 1 114 ? 0.897 -5.070 5.858 1.00 95.50 114 GLY A N 1
ATOM 890 C CA . GLY A 1 114 ? 0.702 -4.679 7.259 1.00 95.50 114 GLY A CA 1
ATOM 891 C C . GLY A 1 114 ? -0.761 -4.364 7.591 1.00 95.50 114 GLY A C 1
ATOM 892 O O . GLY A 1 114 ? -1.257 -4.726 8.656 1.00 95.50 114 GLY A O 1
ATOM 893 N N . THR A 1 115 ? -1.478 -3.750 6.648 1.00 95.38 115 THR A N 1
ATOM 894 C CA . THR A 1 115 ? -2.909 -3.442 6.776 1.00 95.38 115 THR A CA 1
ATOM 895 C C . THR A 1 115 ? -3.758 -4.711 6.856 1.00 95.38 115 THR A C 1
ATOM 897 O O . THR A 1 115 ? -4.670 -4.774 7.680 1.00 95.38 115 THR A O 1
ATOM 900 N N . ILE A 1 116 ? -3.463 -5.727 6.036 1.00 96.69 116 ILE A N 1
ATOM 901 C CA . ILE A 1 116 ? -4.148 -7.025 6.097 1.00 96.69 116 ILE A CA 1
ATOM 902 C C . ILE A 1 116 ? -3.903 -7.685 7.448 1.00 96.69 116 ILE A C 1
ATOM 904 O O . ILE A 1 116 ? -4.875 -8.027 8.115 1.00 96.69 116 ILE A O 1
ATOM 908 N N . THR A 1 117 ? -2.642 -7.813 7.870 1.00 96.81 117 THR A N 1
ATOM 909 C CA . THR A 1 117 ? -2.291 -8.448 9.148 1.00 96.81 117 THR A CA 1
ATOM 910 C C . THR A 1 117 ? -3.031 -7.792 10.311 1.00 96.81 117 THR A C 1
ATOM 912 O O . THR A 1 117 ? -3.715 -8.477 11.068 1.00 96.81 117 THR A O 1
ATOM 915 N N . ALA A 1 118 ? -2.998 -6.458 10.395 1.00 96.12 118 ALA A N 1
ATOM 916 C CA . ALA A 1 118 ? -3.682 -5.724 11.455 1.00 96.12 118 ALA A CA 1
ATOM 917 C C . ALA A 1 118 ? -5.205 -5.960 11.447 1.00 96.12 118 ALA A C 1
ATOM 919 O O . ALA A 1 118 ? -5.819 -6.114 12.500 1.00 96.12 118 ALA A O 1
ATOM 920 N N . HIS A 1 119 ? -5.838 -6.039 10.273 1.00 96.81 119 HIS A N 1
ATOM 921 C CA . HIS A 1 119 ? -7.266 -6.366 10.180 1.00 96.81 119 HIS A CA 1
ATOM 922 C C . HIS A 1 119 ? -7.589 -7.802 10.579 1.00 96.81 119 HIS A C 1
ATOM 924 O O . HIS A 1 119 ? -8.627 -8.037 11.194 1.00 96.81 119 HIS A O 1
ATOM 930 N N . GLU A 1 120 ? -6.733 -8.762 10.243 1.00 96.69 120 GLU A N 1
ATOM 931 C CA . GLU A 1 120 ? -6.941 -10.167 10.604 1.00 96.69 120 GLU A CA 1
ATOM 932 C C . GLU A 1 120 ? -6.759 -10.423 12.102 1.00 96.69 120 GLU A C 1
ATOM 934 O O . GLU A 1 120 ? -7.425 -11.304 12.654 1.00 96.69 120 GLU A O 1
ATOM 939 N N . GLU A 1 121 ? -5.916 -9.631 12.762 1.00 95.75 121 GLU A N 1
ATOM 940 C CA . GLU A 1 121 ? -5.740 -9.633 14.214 1.00 95.75 121 GLU A CA 1
ATOM 941 C C . GLU A 1 121 ? -6.901 -8.929 14.923 1.00 95.75 121 GLU A C 1
ATOM 943 O O . GLU A 1 121 ? -7.546 -9.511 15.798 1.00 95.75 121 GLU A O 1
ATOM 948 N N . LEU A 1 122 ? -7.212 -7.692 14.523 1.00 95.38 122 LEU A N 1
ATOM 949 C CA . LEU A 1 122 ? -8.237 -6.884 15.182 1.00 95.38 122 LEU A CA 1
ATOM 950 C C . LEU A 1 122 ? -9.655 -7.377 14.873 1.00 95.38 122 LEU A C 1
ATOM 952 O O . LEU A 1 122 ? -10.543 -7.273 15.713 1.00 95.38 122 LEU A O 1
ATOM 956 N N . LYS A 1 123 ? -9.898 -7.907 13.673 1.00 96.62 123 LYS A N 1
ATOM 957 C CA . LYS A 1 123 ? -11.212 -8.375 13.202 1.00 96.62 123 LYS A CA 1
ATOM 958 C C . LYS A 1 123 ? -12.344 -7.362 13.418 1.00 96.62 123 LYS A C 1
ATOM 960 O O . LYS A 1 123 ? -13.468 -7.750 13.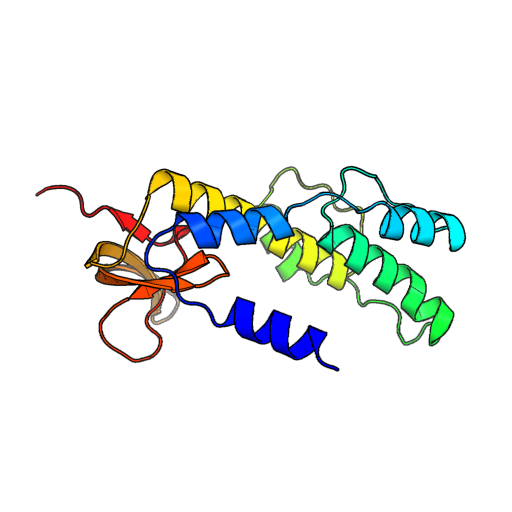743 1.00 96.62 123 LYS A O 1
ATOM 965 N N . LEU A 1 124 ? -12.045 -6.078 13.216 1.00 94.50 124 LEU A N 1
ATOM 966 C CA . LEU A 1 124 ? -12.963 -4.975 13.500 1.00 94.50 124 LEU A CA 1
ATOM 967 C C . LEU A 1 124 ? -14.254 -5.059 12.680 1.00 94.50 124 LEU A C 1
ATOM 969 O O . LEU A 1 124 ? -14.265 -5.457 11.509 1.00 94.50 124 LEU A O 1
ATOM 973 N N . LYS A 1 125 ? -15.337 -4.590 13.291 1.00 96.12 125 LYS A N 1
ATOM 974 C CA . LYS A 1 125 ? -16.631 -4.343 12.655 1.00 96.12 125 LYS A CA 1
ATOM 975 C C . LYS A 1 125 ? -17.218 -3.007 13.106 1.00 96.12 125 LYS A C 1
ATOM 977 O O . LYS A 1 125 ? -16.829 -2.426 14.118 1.00 96.12 125 LYS A O 1
ATOM 982 N N . SER A 1 126 ? -18.187 -2.515 12.344 1.00 94.62 126 SER A N 1
ATOM 983 C CA . SER A 1 126 ? -18.966 -1.332 12.699 1.00 94.62 126 SER A CA 1
ATOM 984 C C . SER A 1 126 ? -19.585 -1.490 14.089 1.00 94.62 126 SER A C 1
ATOM 986 O O . SER A 1 126 ? -20.178 -2.521 14.410 1.00 94.62 126 SER A O 1
ATOM 988 N N . GLY A 1 127 ? -19.451 -0.450 14.909 1.00 93.50 127 GLY A N 1
ATOM 989 C CA . GLY A 1 127 ? -19.917 -0.423 16.291 1.00 93.50 127 GLY A CA 1
ATOM 990 C C . GLY A 1 127 ? -18.875 -0.832 17.330 1.00 93.50 127 GLY A C 1
ATOM 991 O O . GLY A 1 127 ? -19.094 -0.533 18.502 1.00 93.50 127 GLY A O 1
ATOM 992 N N . ASP A 1 128 ? -17.750 -1.437 16.936 1.00 94.31 128 ASP A N 1
ATOM 993 C CA . ASP A 1 128 ? -16.679 -1.756 17.883 1.00 94.31 128 ASP A CA 1
ATOM 994 C C . ASP A 1 128 ? -16.089 -0.478 18.492 1.00 94.31 128 ASP A C 1
ATOM 996 O O . ASP A 1 128 ? -15.928 0.542 17.814 1.00 94.31 128 ASP A O 1
ATOM 1000 N N . VAL A 1 129 ? -15.762 -0.535 19.783 1.00 93.31 129 VAL A N 1
ATOM 1001 C CA . VAL A 1 129 ? -15.065 0.542 20.493 1.00 93.31 129 VAL A CA 1
ATOM 1002 C C . VAL A 1 129 ? -13.582 0.215 20.506 1.00 93.31 129 VAL A C 1
ATOM 1004 O O . VAL A 1 129 ? -13.178 -0.825 21.019 1.00 93.31 129 VAL A O 1
ATOM 1007 N N . VAL A 1 130 ? -12.780 1.117 19.961 1.00 92.38 130 VAL A N 1
ATOM 1008 C CA . VAL A 1 130 ? -11.343 0.931 19.784 1.00 92.38 130 VAL A CA 1
ATOM 1009 C C . VAL A 1 130 ? -10.560 2.072 20.408 1.00 92.38 130 VAL A C 1
ATOM 1011 O O . VAL A 1 130 ? -11.067 3.187 20.553 1.00 92.38 130 VAL A O 1
ATOM 1014 N N . GLN A 1 131 ? -9.307 1.795 20.744 1.00 92.31 131 GLN A N 1
ATOM 1015 C CA . GLN A 1 131 ? -8.335 2.800 21.142 1.00 92.31 131 GLN A CA 1
ATOM 1016 C C . GLN A 1 131 ? -7.472 3.157 19.933 1.00 92.31 131 GLN A C 1
ATOM 1018 O O . GLN A 1 131 ? -6.839 2.295 19.326 1.00 92.31 131 GLN A O 1
ATOM 1023 N N . VAL A 1 132 ? -7.462 4.434 19.565 1.00 89.56 132 VAL A N 1
ATOM 1024 C CA . VAL A 1 132 ? -6.702 4.948 18.422 1.00 89.56 132 VAL A CA 1
ATOM 1025 C C . VAL A 1 132 ? -5.491 5.696 18.946 1.00 89.56 132 VAL A C 1
ATOM 1027 O O . VAL A 1 132 ? -5.634 6.644 19.718 1.00 89.56 132 VAL A O 1
ATOM 1030 N N . SER A 1 133 ? -4.305 5.288 18.510 1.00 86.94 133 SER A N 1
ATOM 1031 C CA . SER A 1 133 ? -3.051 5.957 18.845 1.00 86.94 133 SER A CA 1
ATOM 1032 C C . SER A 1 133 ? -2.749 7.007 17.786 1.00 86.94 133 SER A C 1
ATOM 1034 O O . SER A 1 133 ? -2.522 6.673 16.627 1.00 86.94 133 SER A O 1
ATOM 1036 N N . ARG A 1 134 ? -2.742 8.287 18.166 1.00 77.62 134 ARG A N 1
ATOM 1037 C CA . ARG A 1 134 ? -2.351 9.374 17.262 1.00 77.62 134 ARG A CA 1
ATOM 1038 C C . ARG A 1 134 ? -1.054 9.990 17.741 1.00 77.62 134 ARG A C 1
ATOM 1040 O O . ARG A 1 134 ? -0.953 10.413 18.888 1.00 77.62 134 ARG A O 1
ATOM 1047 N N . SER A 1 135 ? -0.076 10.062 16.845 1.00 69.62 135 SER A N 1
ATOM 1048 C CA . SER A 1 135 ? 1.131 10.847 17.074 1.00 69.62 135 SER A CA 1
ATOM 1049 C C . SER A 1 135 ? 0.898 12.283 16.617 1.00 69.62 135 SER A C 1
ATOM 1051 O O . SER A 1 135 ? 0.620 12.519 15.438 1.00 69.62 135 SER A O 1
ATOM 1053 N N . TYR A 1 136 ? 1.068 13.244 17.514 1.00 65.62 136 TYR A N 1
ATOM 1054 C CA . TYR A 1 136 ? 1.111 14.667 17.181 1.00 65.62 136 TYR A CA 1
ATOM 1055 C C . TYR A 1 136 ? 2.525 15.176 17.415 1.00 65.62 136 TYR A C 1
ATOM 1057 O O . TYR A 1 136 ? 3.203 14.769 18.357 1.00 65.62 136 TYR A O 1
ATOM 1065 N N . ARG A 1 137 ? 2.969 16.100 16.562 1.00 56.25 137 ARG A N 1
ATOM 1066 C CA . ARG A 1 137 ? 4.122 16.940 16.882 1.00 56.25 137 ARG A CA 1
ATOM 1067 C C . ARG A 1 137 ? 3.615 18.257 17.429 1.00 56.25 137 ARG A C 1
ATOM 1069 O O . ARG A 1 137 ? 3.129 19.083 16.660 1.00 56.25 137 ARG A O 1
ATOM 1076 N N . LEU A 1 138 ? 3.769 18.457 18.731 1.00 56.62 138 LEU A N 1
ATOM 1077 C CA . LEU A 1 138 ? 3.575 19.755 19.361 1.00 56.62 138 LEU A CA 1
ATOM 1078 C C . LEU A 1 138 ? 4.962 20.309 19.701 1.00 56.62 138 LEU A C 1
ATOM 1080 O O . LEU A 1 138 ? 5.702 19.701 20.465 1.00 56.62 138 LEU A O 1
ATOM 1084 N N . ILE A 1 139 ? 5.346 21.430 19.081 1.00 70.12 139 ILE A N 1
ATOM 1085 C CA . ILE A 1 139 ? 6.608 22.141 19.384 1.00 70.12 139 ILE A CA 1
ATOM 1086 C C . ILE A 1 139 ? 7.838 21.200 19.301 1.00 70.12 139 ILE A C 1
ATOM 1088 O O . ILE A 1 139 ? 8.716 21.184 20.153 1.00 70.12 139 ILE A O 1
ATOM 1092 N N . GLY A 1 140 ? 7.889 20.352 18.269 1.00 61.84 140 GLY A N 1
ATOM 1093 C CA . GLY A 1 140 ? 9.009 19.427 18.038 1.00 61.84 140 GLY A CA 1
ATOM 1094 C C . GLY A 1 140 ? 9.035 18.175 18.924 1.00 61.84 140 GLY A C 1
ATOM 1095 O O . GLY A 1 140 ? 9.821 17.273 18.642 1.00 61.84 140 GLY A O 1
ATOM 1096 N N . ILE A 1 141 ? 8.152 18.068 19.920 1.00 60.66 141 ILE A N 1
ATOM 1097 C CA . ILE A 1 141 ? 7.991 16.875 20.756 1.00 60.66 141 ILE A CA 1
ATOM 1098 C C . ILE A 1 141 ? 6.920 15.986 20.123 1.00 60.66 141 ILE A C 1
ATOM 1100 O O . ILE A 1 141 ? 5.832 16.450 19.773 1.00 60.66 141 ILE A O 1
ATOM 1104 N N . ALA A 1 142 ? 7.252 14.711 19.922 1.00 62.88 142 ALA A N 1
ATOM 1105 C CA . ALA A 1 142 ? 6.287 13.710 19.495 1.00 62.88 142 ALA A CA 1
ATOM 1106 C C . ALA A 1 142 ? 5.540 13.195 20.729 1.00 62.88 142 ALA A C 1
ATOM 1108 O O . ALA A 1 142 ? 6.121 12.482 21.544 1.00 62.88 142 ALA A O 1
ATOM 1109 N N . GLU A 1 143 ? 4.266 13.550 20.854 1.00 67.75 143 GLU A N 1
ATOM 1110 C CA . GLU A 1 143 ? 3.378 12.972 21.860 1.00 67.75 143 GLU A CA 1
ATOM 1111 C C . GLU A 1 143 ? 2.438 11.977 21.185 1.00 67.75 143 GLU A C 1
ATOM 1113 O O . GLU A 1 143 ? 1.883 12.248 20.117 1.00 67.75 143 GLU A O 1
ATOM 1118 N N . ALA A 1 144 ? 2.271 10.815 21.809 1.00 68.25 144 ALA A N 1
ATOM 1119 C CA . ALA A 1 144 ? 1.216 9.878 21.466 1.00 68.25 144 ALA A CA 1
ATOM 1120 C C . ALA A 1 144 ? 0.083 10.070 22.471 1.00 68.25 144 ALA A C 1
ATOM 1122 O O . ALA A 1 144 ? 0.310 9.968 23.676 1.00 68.25 144 ALA A O 1
ATOM 1123 N N . ARG A 1 145 ? -1.136 10.332 21.997 1.00 75.69 145 ARG A N 1
ATOM 1124 C CA . ARG A 1 145 ? -2.322 10.189 22.844 1.00 75.69 145 ARG A CA 1
ATOM 1125 C C . ARG A 1 145 ? -3.275 9.194 22.225 1.00 75.69 145 ARG A C 1
ATOM 1127 O O . ARG A 1 145 ? -3.369 8.999 21.010 1.00 75.69 145 ARG A O 1
ATOM 1134 N N . HIS A 1 146 ? -3.920 8.515 23.151 1.00 81.94 146 HIS A N 1
ATOM 1135 C CA . HIS A 1 146 ? -4.856 7.461 22.886 1.00 81.94 146 HIS A CA 1
ATOM 1136 C C . HIS A 1 146 ? -6.255 8.018 23.073 1.00 81.94 146 HIS A C 1
ATOM 1138 O O . HIS A 1 146 ? -6.564 8.627 24.098 1.00 81.94 146 HIS A O 1
ATOM 1144 N N . GLU A 1 147 ? -7.093 7.829 22.066 1.00 86.44 147 GLU A N 1
ATOM 1145 C CA . GLU A 1 147 ? -8.474 8.288 22.087 1.00 86.44 147 GLU A CA 1
ATOM 1146 C C . GLU A 1 147 ? -9.389 7.096 21.842 1.00 86.44 147 GLU A C 1
ATOM 1148 O O . GLU A 1 147 ? -9.149 6.290 20.940 1.00 86.44 147 GLU A O 1
ATOM 1153 N N . LEU A 1 148 ? -10.435 6.977 22.659 1.00 89.81 148 LEU A N 1
ATOM 1154 C CA . LEU A 1 148 ? -11.486 6.002 22.410 1.00 89.81 148 LEU A CA 1
ATOM 1155 C C . LEU A 1 148 ? -12.368 6.502 21.273 1.00 89.81 148 LEU A C 1
ATOM 1157 O O . LEU A 1 148 ? -12.830 7.644 21.279 1.00 89.81 148 LEU A O 1
ATOM 1161 N N . ALA A 1 149 ? -12.627 5.626 20.314 1.00 90.69 149 ALA A N 1
ATOM 1162 C CA . ALA A 1 149 ? -13.476 5.912 19.176 1.00 90.69 149 ALA A CA 1
ATOM 1163 C C . ALA A 1 149 ? -14.339 4.699 18.832 1.00 90.69 149 ALA A C 1
ATOM 1165 O O . ALA A 1 149 ? -14.003 3.561 19.149 1.00 90.69 149 ALA A O 1
ATOM 1166 N N . VAL A 1 150 ? -15.465 4.948 18.166 1.00 92.62 150 VAL A N 1
ATOM 1167 C CA . VAL A 1 150 ? -16.350 3.885 17.680 1.00 92.62 150 VAL A CA 1
ATOM 1168 C C . VAL A 1 150 ? -16.118 3.700 16.191 1.00 92.62 150 VAL A C 1
ATOM 1170 O O . VAL A 1 150 ? -16.196 4.670 15.434 1.00 92.62 150 VAL A O 1
ATOM 1173 N N . VAL A 1 151 ? -15.883 2.466 15.757 1.00 93.88 151 VAL A N 1
ATOM 1174 C CA . VAL A 1 151 ? -15.769 2.122 14.339 1.00 93.88 151 VAL A CA 1
ATOM 1175 C C . VAL A 1 151 ? -17.104 2.397 13.649 1.00 93.88 151 VAL A C 1
ATOM 1177 O O . VAL A 1 151 ? -18.164 1.927 14.061 1.00 93.88 151 VAL A O 1
ATOM 1180 N N . SER A 1 152 ? -17.059 3.195 12.589 1.00 93.75 152 SER A N 1
ATOM 1181 C CA . SER A 1 152 ? -18.194 3.469 11.710 1.00 93.75 152 SER A CA 1
ATOM 1182 C C . SER A 1 152 ? -18.232 2.461 10.565 1.00 93.75 152 SER A C 1
ATOM 1184 O O . SER A 1 152 ? -19.253 1.819 10.332 1.00 93.75 152 SER A O 1
ATOM 1186 N N . SER A 1 153 ? -17.109 2.304 9.866 1.00 93.38 153 SER A N 1
ATOM 1187 C CA . SER A 1 153 ? -16.957 1.419 8.708 1.00 93.38 153 SER A CA 1
ATOM 1188 C C . SER A 1 153 ? -15.477 1.251 8.360 1.00 93.38 153 SER A C 1
ATOM 1190 O O . SER A 1 153 ? -14.614 1.879 8.975 1.00 93.38 153 SER A O 1
ATOM 1192 N N . ILE A 1 154 ? -15.178 0.415 7.369 1.00 94.75 154 ILE A N 1
ATOM 1193 C CA . ILE A 1 154 ? -13.821 0.172 6.876 1.00 94.75 154 ILE A CA 1
ATOM 1194 C C . ILE A 1 154 ? -13.809 0.386 5.361 1.00 94.75 154 ILE A C 1
ATOM 1196 O O . ILE A 1 154 ? -14.611 -0.207 4.647 1.00 94.75 154 ILE A O 1
ATOM 1200 N N . GLY A 1 155 ? -12.937 1.256 4.860 1.00 92.88 155 GLY 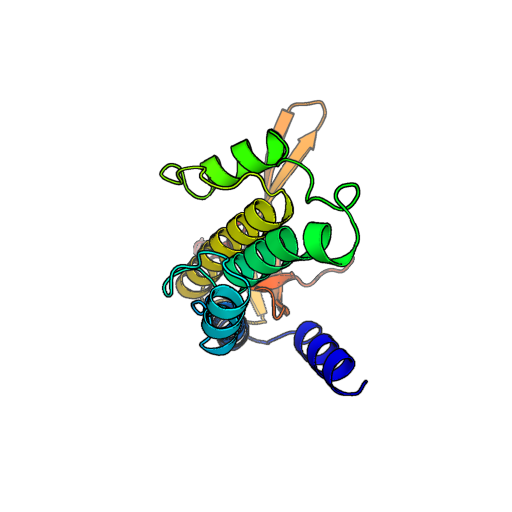A N 1
ATOM 1201 C CA . GLY A 1 155 ? -12.810 1.521 3.426 1.00 92.88 155 GLY A CA 1
ATOM 1202 C C . GLY A 1 155 ? -12.193 0.353 2.661 1.00 92.88 155 GLY A C 1
ATOM 1203 O O . GLY A 1 155 ? -11.475 -0.463 3.236 1.00 92.88 155 GLY A O 1
ATOM 1204 N N . ALA A 1 156 ? -12.406 0.309 1.346 1.00 91.88 156 ALA A N 1
ATOM 1205 C CA . ALA A 1 156 ? -11.805 -0.687 0.451 1.00 91.88 156 ALA A CA 1
ATOM 1206 C C . ALA A 1 156 ? -10.263 -0.747 0.519 1.00 91.88 156 ALA A C 1
ATOM 1208 O O . ALA A 1 156 ? -9.669 -1.797 0.289 1.00 91.88 156 ALA A O 1
ATOM 1209 N N . ASN A 1 157 ? -9.607 0.362 0.876 1.00 90.19 157 ASN A N 1
ATOM 1210 C CA . ASN A 1 157 ? -8.160 0.431 1.108 1.00 90.19 157 ASN A CA 1
ATOM 1211 C C . ASN A 1 157 ? -7.727 -0.053 2.508 1.00 90.19 157 ASN A C 1
ATOM 1213 O O . ASN A 1 157 ? -6.565 0.090 2.872 1.00 90.19 157 ASN A O 1
ATOM 1217 N N . GLY A 1 158 ? -8.658 -0.556 3.320 1.00 93.06 158 GLY A N 1
ATOM 1218 C CA . GLY A 1 158 ? -8.418 -0.981 4.696 1.00 93.06 158 GLY A CA 1
ATOM 1219 C C . GLY A 1 158 ? -8.397 0.152 5.724 1.00 93.06 158 GLY A C 1
ATOM 1220 O O . GLY A 1 158 ? -8.161 -0.115 6.899 1.00 93.06 158 GLY A O 1
ATOM 1221 N N . ARG A 1 159 ? -8.660 1.410 5.355 1.00 93.94 159 ARG A N 1
ATOM 1222 C CA . ARG A 1 159 ? -8.726 2.496 6.344 1.00 93.94 159 ARG A CA 1
ATOM 1223 C C . ARG A 1 159 ? -9.946 2.329 7.253 1.00 93.94 159 ARG A C 1
ATOM 1225 O O . ARG A 1 159 ? -11.056 2.137 6.765 1.00 93.94 159 ARG A O 1
ATOM 1232 N N . VAL A 1 160 ? -9.760 2.452 8.566 1.00 93.94 160 VAL A N 1
ATOM 1233 C CA . VAL A 1 160 ? -10.848 2.388 9.553 1.00 93.94 160 VAL A CA 1
ATOM 1234 C C . VAL A 1 160 ? -11.453 3.778 9.714 1.00 93.94 160 VAL A C 1
ATOM 1236 O O . VAL A 1 160 ? -10.772 4.708 10.144 1.00 93.94 160 VAL A O 1
ATOM 1239 N N . TYR A 1 161 ? -12.734 3.934 9.389 1.00 93.19 161 TYR A N 1
ATOM 1240 C CA . TYR A 1 161 ? -13.485 5.169 9.605 1.00 93.19 161 TYR A CA 1
ATOM 1241 C C . TYR A 1 161 ? -14.190 5.137 10.956 1.00 93.19 161 TYR A C 1
ATOM 1243 O O . TYR A 1 161 ? -14.802 4.135 11.324 1.00 93.19 161 TYR A O 1
ATOM 1251 N N . LEU A 1 162 ? -14.146 6.250 11.682 1.00 91.81 162 LEU A N 1
ATOM 1252 C CA . LEU A 1 162 ? -14.629 6.365 13.057 1.00 91.81 162 LEU A CA 1
ATOM 1253 C C . LEU A 1 162 ? -15.843 7.305 13.131 1.00 91.81 162 LEU A C 1
ATOM 1255 O O . LEU A 1 162 ? -15.975 8.239 12.336 1.00 91.81 162 LEU A O 1
ATOM 1259 N N . LYS A 1 163 ? -16.751 7.074 14.085 1.00 89.06 163 LYS A N 1
ATOM 1260 C CA . LYS A 1 163 ? -17.882 7.978 14.361 1.00 89.06 163 LYS A CA 1
ATOM 1261 C C . LYS A 1 163 ? -17.373 9.275 15.010 1.00 89.06 163 LYS A C 1
ATOM 1263 O O . LYS A 1 163 ? -16.501 9.213 15.869 1.00 89.06 163 LYS A O 1
ATOM 1268 N N . GLY A 1 164 ? -17.943 10.431 14.638 1.00 74.62 164 GLY A N 1
ATOM 1269 C CA . GLY A 1 164 ? -17.646 11.727 15.284 1.00 74.62 164 GLY A CA 1
ATOM 1270 C C . GLY A 1 164 ? -17.312 12.921 14.371 1.00 74.62 164 GLY A C 1
ATOM 1271 O O . GLY A 1 164 ? -17.200 14.027 14.880 1.00 74.62 164 GLY A O 1
ATOM 1272 N N . GLY A 1 165 ? -17.223 12.745 13.045 1.00 55.50 165 GLY A N 1
ATOM 1273 C CA . GLY A 1 165 ? -17.121 13.853 12.069 1.00 55.50 165 GLY A CA 1
ATOM 1274 C C . GLY A 1 165 ? -15.705 14.412 11.805 1.00 55.50 165 GLY A C 1
ATOM 1275 O O . GLY A 1 165 ? -14.811 14.274 12.630 1.00 55.50 165 GLY A O 1
ATOM 1276 N N . SER A 1 166 ? -15.517 15.020 10.618 1.00 51.12 166 SER A N 1
ATOM 1277 C CA . SER A 1 166 ? -14.266 15.571 10.021 1.00 51.12 166 SER A CA 1
ATOM 1278 C C . SER A 1 166 ? -13.242 14.576 9.448 1.00 51.12 166 SER A C 1
ATOM 1280 O O . SER A 1 166 ? -12.037 14.774 9.574 1.00 51.12 166 SER A O 1
ATOM 1282 N N . GLY A 1 167 ? -13.683 13.494 8.794 1.00 57.78 167 GLY A N 1
ATOM 1283 C CA . GLY A 1 167 ? -12.747 12.554 8.150 1.00 57.78 167 GLY A CA 1
ATOM 1284 C C . GLY A 1 167 ? -11.885 11.771 9.147 1.00 57.78 167 GLY A C 1
ATOM 1285 O O . GLY A 1 167 ? -10.799 11.303 8.802 1.00 57.78 167 GLY A O 1
ATOM 1286 N N . ALA A 1 168 ? -12.367 11.640 10.388 1.00 76.44 168 ALA A N 1
ATOM 1287 C CA . ALA A 1 168 ? -11.736 10.852 11.431 1.00 76.44 168 ALA A CA 1
ATOM 1288 C C . ALA A 1 168 ? -11.628 9.389 10.980 1.00 76.44 168 ALA A C 1
ATOM 1290 O O . ALA A 1 168 ? -12.607 8.644 10.937 1.00 76.44 168 ALA A O 1
ATOM 1291 N N . GLY A 1 169 ? -10.416 8.987 10.625 1.00 86.19 169 GLY A N 1
ATOM 1292 C CA . GLY A 1 169 ? -10.103 7.617 10.274 1.00 86.19 169 GLY A CA 1
ATOM 1293 C C . GLY A 1 169 ? -8.632 7.343 10.503 1.00 86.19 169 GLY A C 1
ATOM 1294 O O . GLY A 1 169 ? -7.802 8.234 10.306 1.00 86.19 169 GLY A O 1
ATOM 1295 N N . ALA A 1 170 ? -8.337 6.119 10.903 1.00 90.50 170 ALA A N 1
ATOM 1296 C CA . ALA A 1 170 ? -7.010 5.647 11.262 1.00 90.50 170 ALA A CA 1
ATOM 1297 C C . ALA A 1 170 ? -6.632 4.453 10.386 1.00 90.50 170 ALA A C 1
ATOM 1299 O O . ALA A 1 170 ? -7.504 3.754 9.852 1.00 90.50 170 ALA A O 1
ATOM 1300 N N . TRP A 1 171 ? -5.336 4.221 10.227 1.00 93.44 171 TRP A N 1
ATOM 1301 C CA . TRP A 1 171 ? -4.866 2.940 9.715 1.00 93.44 171 TRP A CA 1
ATOM 1302 C C . TRP A 1 171 ? -5.060 1.870 10.791 1.00 93.44 171 TRP A C 1
ATOM 1304 O O . TRP A 1 171 ? -4.914 2.173 11.971 1.00 93.44 171 TRP A O 1
ATOM 1314 N N . PRO A 1 172 ? -5.378 0.614 10.435 1.00 93.25 172 PRO A N 1
ATOM 1315 C CA . PRO A 1 172 ? -5.592 -0.438 11.430 1.00 93.25 172 PRO A CA 1
ATOM 1316 C C . PRO A 1 172 ? -4.337 -0.697 12.279 1.00 93.25 172 PRO A C 1
ATOM 1318 O O . PRO A 1 172 ? -4.454 -1.054 13.440 1.00 93.25 172 PRO A O 1
ATOM 1321 N N . THR A 1 173 ? -3.141 -0.411 11.757 1.00 91.75 173 THR A N 1
ATOM 1322 C CA . THR A 1 173 ? -1.870 -0.449 12.502 1.00 91.75 173 THR A CA 1
ATOM 1323 C C . THR A 1 173 ? -1.758 0.611 13.609 1.00 91.75 173 THR A C 1
ATOM 1325 O O . THR A 1 173 ? -0.839 0.563 14.418 1.00 91.75 173 THR A O 1
ATOM 1328 N N . GLU A 1 174 ? -2.661 1.592 13.639 1.00 90.31 174 GLU A N 1
ATOM 1329 C CA . GLU A 1 174 ? -2.749 2.650 14.656 1.00 90.31 174 GLU A CA 1
ATOM 1330 C C . GLU A 1 174 ? -3.880 2.375 15.668 1.00 90.31 174 GLU A C 1
ATOM 1332 O O . GLU A 1 174 ? -4.146 3.197 16.550 1.00 90.31 174 GLU A O 1
ATOM 1337 N N . VAL A 1 175 ? -4.576 1.243 15.528 1.00 91.44 175 VAL A N 1
ATOM 1338 C CA . VAL A 1 175 ? -5.783 0.889 16.279 1.00 91.44 175 VAL A CA 1
ATOM 1339 C C . VAL A 1 175 ? -5.522 -0.336 17.150 1.00 91.44 175 VAL A C 1
ATOM 1341 O O . VAL A 1 175 ? -4.842 -1.270 16.742 1.00 91.44 175 VAL A O 1
ATOM 1344 N N . GLN A 1 176 ? -6.086 -0.341 18.355 1.00 92.06 176 GLN A N 1
ATOM 1345 C CA . GLN A 1 176 ? -6.061 -1.475 19.277 1.00 92.06 176 GLN A CA 1
ATOM 1346 C C . GLN A 1 176 ? -7.469 -1.742 19.814 1.00 92.06 176 GLN A C 1
ATOM 1348 O O . GLN A 1 176 ? -8.295 -0.823 19.914 1.00 92.06 176 GLN A O 1
ATOM 1353 N N . HIS A 1 177 ? -7.746 -2.999 20.173 1.00 87.50 177 HIS A N 1
ATOM 1354 C CA . HIS A 1 177 ? -8.928 -3.311 20.975 1.00 87.50 177 HIS A CA 1
ATOM 1355 C C . HIS A 1 177 ? -8.863 -2.547 22.288 1.00 87.50 177 HIS A C 1
ATOM 1357 O O . HIS A 1 177 ? -7.790 -2.348 22.853 1.00 87.50 177 HIS A O 1
ATOM 1363 N N . ARG A 1 178 ? -10.022 -2.115 22.782 1.00 79.56 178 ARG A N 1
ATOM 1364 C CA . ARG A 1 178 ? -10.093 -1.623 24.151 1.00 79.56 178 ARG A CA 1
ATOM 1365 C C . ARG A 1 178 ? -9.828 -2.806 25.083 1.00 79.56 178 ARG A C 1
ATOM 1367 O O . ARG A 1 178 ? -10.625 -3.744 25.097 1.00 79.56 178 ARG A O 1
ATOM 1374 N N . ASP A 1 179 ? -8.771 -2.730 25.884 1.00 60.69 179 ASP A N 1
ATOM 1375 C CA . ASP A 1 179 ? -8.563 -3.699 26.957 1.00 60.69 179 ASP A CA 1
ATOM 1376 C C . ASP A 1 179 ? -9.759 -3.665 27.928 1.00 60.69 179 ASP A C 1
ATOM 1378 O O . ASP A 1 179 ? -10.236 -2.576 28.293 1.00 60.69 179 ASP A O 1
ATOM 1382 N N . PRO A 1 180 ? -10.293 -4.832 28.337 1.00 51.97 180 PRO A N 1
ATOM 1383 C CA . PRO A 1 180 ? -11.309 -4.878 29.373 1.00 51.97 180 PRO A CA 1
ATOM 1384 C C . PRO A 1 180 ? -10.714 -4.302 30.660 1.00 51.97 180 PRO A C 1
ATOM 1386 O O . PRO A 1 180 ? -9.669 -4.740 31.135 1.00 51.97 180 PRO A O 1
ATOM 1389 N N . SER A 1 181 ? -11.379 -3.259 31.155 1.00 46.16 181 SER A N 1
ATOM 1390 C CA . SER A 1 181 ? -11.084 -2.575 32.418 1.00 46.16 181 SER A CA 1
ATOM 1391 C C . SER A 1 181 ? -11.440 -3.461 33.605 1.00 46.16 181 SER A C 1
ATOM 1393 O O . SER A 1 181 ? -12.478 -4.155 33.496 1.00 46.16 181 SER A O 1
#

pLDDT: mean 85.5, std 15.64, range [30.83, 97.81]

Secondary structure (DSSP, 8-state):
-HHHHHHHHHHT-EESBSHHHHHHHHHHTPBPPHHHHHHHHHHT----TTSBHHHHHHHHHHHHHHHHH-GGGSPPPPPHHHHHHHHHH-TT-------HHHHHHHHHHHHHHHHHHHHHHH--BTT-EEEEEEEEEETTEEEEEEEEEEEEEEETTSPEEESSSSS-EE-GGGEEEPPP-

Radius of gyration: 19.3 Å; chains: 1; bounding box: 38×36×59 Å

Sequence (181 aa):
MAMSEAWSMILAMAHPDWREPVRLLRLSLRHAAAHQLALATLVGCTLDADLPFNVATARLEAFLEPKIRGTEHAAGAPTERQMQFLRKLCPTFEVNSESRAEISAWIDHYLALGTITAHEELKLKSGDVVQVSRSYRLIGIAEARHELAVVSSIGANGRVYLKGGSGAGAWPTEVQHRDPS